Protein AF-A0AA95DYW4-F1 (afdb_monomer_lite)

Foldseek 3Di:
DVVVVCCQQPPDFDVVVVRDGVVVVVVVVVPDDDDDDDPPDPDDD

Structure (mmCIF, N/CA/C/O backbone):
data_AF-A0AA95DYW4-F1
#
_entry.id   AF-A0AA95DYW4-F1
#
loop_
_atom_site.group_PDB
_atom_site.id
_atom_site.type_symbol
_atom_site.label_atom_id
_atom_site.label_alt_id
_atom_site.label_comp_id
_atom_site.label_asym_id
_atom_site.label_entity_id
_atom_site.label_seq_id
_atom_site.pdbx_PDB_ins_code
_atom_site.Cartn_x
_atom_site.Cartn_y
_atom_site.Cartn_z
_atom_site.occupancy
_atom_site.B_iso_or_equiv
_atom_site.auth_seq_id
_atom_site.auth_comp_id
_atom_site.auth_asym_id
_atom_site.auth_atom_id
_atom_site.pdbx_PDB_model_num
ATOM 1 N N . MET A 1 1 ? -6.581 6.149 12.475 1.00 78.50 1 MET A N 1
ATOM 2 C CA . MET A 1 1 ? -6.206 6.688 11.133 1.00 78.50 1 MET A CA 1
ATOM 3 C C . MET A 1 1 ? -4.842 6.165 10.694 1.00 78.50 1 MET A C 1
ATOM 5 O O . MET A 1 1 ? -4.725 5.743 9.554 1.00 78.50 1 MET A O 1
ATOM 9 N N . LYS A 1 2 ? -3.841 6.128 11.588 1.00 90.88 2 LYS A N 1
ATOM 10 C CA . LYS A 1 2 ? -2.528 5.514 11.331 1.00 90.88 2 LYS A CA 1
ATOM 11 C C . LYS A 1 2 ? -2.626 4.034 10.934 1.00 90.88 2 LYS A C 1
ATOM 13 O O . LYS A 1 2 ? -2.029 3.668 9.931 1.00 90.88 2 LYS A O 1
ATOM 18 N N . GLU A 1 3 ? -3.460 3.240 11.617 1.00 92.50 3 GLU A N 1
ATOM 19 C CA . GLU A 1 3 ? -3.597 1.809 11.284 1.00 92.50 3 GLU A CA 1
ATOM 20 C C . GLU A 1 3 ? -4.165 1.596 9.877 1.00 92.50 3 GLU A C 1
ATOM 22 O O . GLU A 1 3 ? -3.745 0.693 9.166 1.00 92.50 3 GLU A O 1
ATOM 27 N N . TYR A 1 4 ? -5.082 2.464 9.431 1.00 93.88 4 TYR A N 1
ATOM 28 C CA . TYR A 1 4 ? -5.627 2.386 8.075 1.00 93.88 4 TYR A CA 1
ATOM 29 C C . TYR A 1 4 ? -4.551 2.630 7.011 1.00 93.88 4 TYR A C 1
AT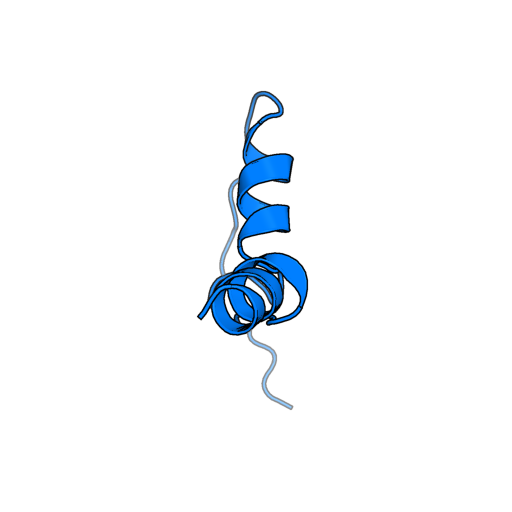OM 31 O O . TYR A 1 4 ? -4.513 1.922 6.009 1.00 93.88 4 TYR A O 1
ATOM 39 N N . PHE A 1 5 ? -3.668 3.613 7.221 1.00 94.00 5 PHE A N 1
ATOM 40 C CA . PHE A 1 5 ? -2.569 3.878 6.290 1.00 94.00 5 PHE A CA 1
ATOM 41 C C . PHE A 1 5 ? -1.544 2.745 6.273 1.00 94.00 5 PHE A C 1
ATOM 43 O O . PHE A 1 5 ? -1.057 2.392 5.202 1.00 94.00 5 PHE A O 1
ATOM 50 N N . GLU A 1 6 ? -1.235 2.165 7.432 1.00 94.00 6 GLU A N 1
ATOM 51 C CA . GLU A 1 6 ? -0.321 1.024 7.537 1.00 94.00 6 GLU A CA 1
ATOM 52 C C . GLU A 1 6 ? -0.889 -0.199 6.810 1.00 94.00 6 GLU A C 1
ATOM 54 O O . GLU A 1 6 ? -0.229 -0.740 5.923 1.00 94.00 6 GLU A O 1
ATOM 59 N N . PHE A 1 7 ? -2.151 -0.544 7.075 1.00 95.81 7 PHE A N 1
ATOM 60 C CA . PHE A 1 7 ? -2.852 -1.621 6.380 1.00 95.81 7 PHE A CA 1
ATOM 61 C C . PHE A 1 7 ? -2.923 -1.381 4.862 1.00 95.81 7 PHE A C 1
ATOM 63 O O . PHE A 1 7 ? -2.587 -2.259 4.066 1.00 95.81 7 PHE A O 1
ATOM 70 N N . TYR A 1 8 ? -3.322 -0.178 4.428 1.00 95.00 8 TYR A N 1
ATOM 71 C CA . TYR A 1 8 ? -3.465 0.145 3.005 1.00 95.00 8 TYR A CA 1
ATOM 72 C C . TYR A 1 8 ? -2.136 0.062 2.246 1.00 95.00 8 TYR A C 1
ATOM 74 O O . TYR A 1 8 ? -2.112 -0.420 1.115 1.00 95.00 8 TYR A O 1
ATOM 82 N N . ASN A 1 9 ? -1.045 0.543 2.847 1.00 94.50 9 ASN A N 1
ATOM 83 C CA . ASN A 1 9 ? 0.256 0.595 2.186 1.00 94.50 9 ASN A CA 1
ATOM 84 C C . ASN A 1 9 ? 0.988 -0.752 2.203 1.00 94.50 9 ASN A C 1
ATOM 86 O O . ASN A 1 9 ? 1.722 -1.035 1.254 1.00 94.50 9 ASN A O 1
ATOM 90 N N . SER A 1 10 ? 0.802 -1.554 3.257 1.00 95.06 10 SER A N 1
ATOM 91 C CA . SER A 1 10 ? 1.665 -2.710 3.540 1.0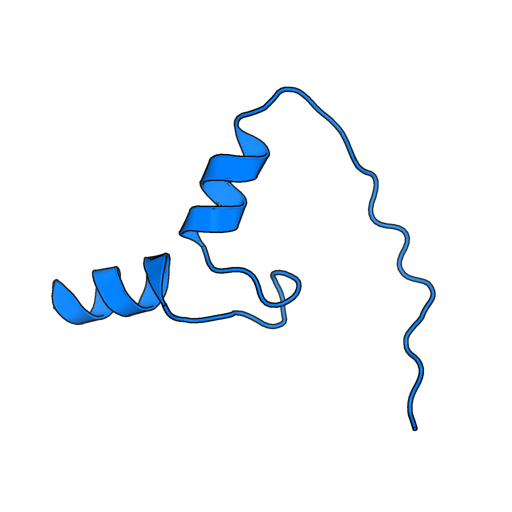0 95.06 10 SER A CA 1
ATOM 92 C C . SER A 1 10 ? 0.971 -4.065 3.456 1.00 95.06 10 SER A C 1
ATOM 94 O O . SER A 1 10 ? 1.653 -5.061 3.238 1.00 95.06 10 SER A O 1
ATOM 96 N N . GLU A 1 11 ? -0.350 -4.129 3.622 1.00 93.69 11 GLU A N 1
ATOM 97 C CA . GLU A 1 11 ? -1.083 -5.402 3.732 1.00 93.69 11 GLU A CA 1
ATOM 98 C C . GLU A 1 11 ? -2.111 -5.585 2.613 1.00 93.69 11 GLU A C 1
ATOM 100 O O . GLU A 1 11 ? -2.364 -6.701 2.157 1.00 93.69 11 GLU A O 1
ATOM 105 N N . ARG A 1 12 ? -2.710 -4.489 2.138 1.00 94.12 12 ARG A N 1
ATOM 106 C CA . ARG A 1 12 ? -3.736 -4.541 1.100 1.00 94.12 12 ARG A CA 1
ATOM 107 C C . ARG A 1 12 ? -3.120 -4.787 -0.276 1.00 94.12 12 ARG A C 1
ATOM 109 O O . ARG A 1 12 ? -2.397 -3.943 -0.794 1.00 94.12 12 ARG A O 1
ATOM 116 N N . LEU A 1 13 ? -3.485 -5.912 -0.886 1.00 94.25 13 LEU A N 1
ATOM 117 C CA . LEU A 1 13 ? -3.172 -6.202 -2.285 1.00 94.25 13 LEU A CA 1
ATOM 118 C C . LEU A 1 13 ? -4.146 -5.465 -3.210 1.00 94.25 13 LEU A C 1
ATOM 120 O O . LEU A 1 13 ? -5.359 -5.443 -2.961 1.00 94.25 13 LEU A O 1
ATOM 124 N N . HIS A 1 14 ? -3.633 -4.916 -4.309 1.00 92.75 14 HIS A N 1
ATOM 125 C CA . HIS A 1 14 ? -4.450 -4.247 -5.320 1.00 92.75 14 HIS A CA 1
ATOM 126 C C . HIS A 1 14 ? -4.363 -4.996 -6.648 1.00 92.75 14 HIS A C 1
ATOM 128 O O . HIS A 1 14 ? -3.282 -5.193 -7.191 1.00 92.75 14 HIS A O 1
ATOM 134 N N . GLN A 1 15 ? -5.514 -5.371 -7.212 1.00 91.62 15 GLN A N 1
ATOM 135 C CA . GLN A 1 15 ? -5.584 -6.056 -8.513 1.00 91.62 15 GLN A CA 1
ATOM 136 C C . GLN A 1 15 ? -4.956 -5.230 -9.643 1.00 91.62 15 GLN A C 1
ATOM 138 O O . GLN A 1 15 ? -4.342 -5.784 -10.543 1.00 91.62 15 GLN A O 1
ATOM 143 N N . SER A 1 16 ? -5.069 -3.900 -9.574 1.00 94.00 16 SER A N 1
ATOM 144 C CA . SER A 1 16 ? -4.451 -2.973 -10.529 1.00 94.00 16 SER A CA 1
ATOM 145 C C . SER A 1 16 ? -2.932 -2.852 -10.386 1.00 94.00 16 SER A C 1
ATOM 147 O O . SER A 1 16 ? -2.304 -2.202 -11.212 1.00 94.00 16 SER A O 1
ATOM 149 N N . LEU A 1 17 ? -2.358 -3.400 -9.312 1.00 90.12 17 LEU A N 1
ATOM 150 C CA . LEU A 1 17 ? -0.920 -3.447 -9.049 1.00 90.12 17 LEU A CA 1
ATOM 151 C C . LEU A 1 17 ? -0.392 -4.882 -9.193 1.00 90.12 17 LEU A C 1
ATOM 153 O O . LEU A 1 17 ? 0.542 -5.250 -8.492 1.00 90.12 17 LEU A O 1
ATOM 157 N N . ASP A 1 18 ? -1.037 -5.721 -10.011 1.00 93.00 18 ASP A N 1
ATOM 158 C CA . ASP A 1 18 ? -0.699 -7.1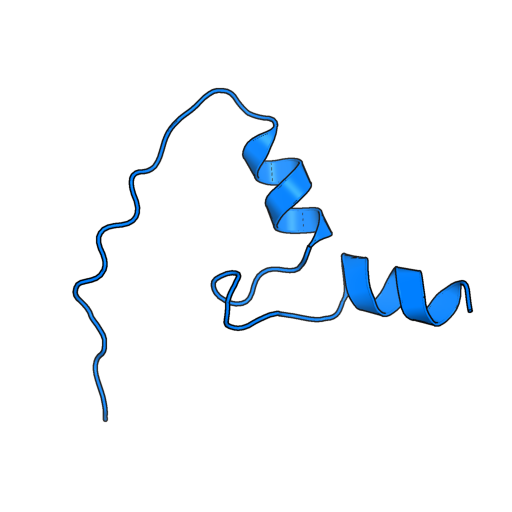45 -10.160 1.00 93.00 18 ASP A CA 1
ATOM 159 C C . ASP A 1 18 ? -0.673 -7.904 -8.821 1.00 93.00 18 ASP A C 1
ATOM 161 O O . ASP A 1 18 ? 0.176 -8.754 -8.573 1.00 93.00 18 ASP A O 1
ATOM 165 N N . TYR A 1 19 ? -1.619 -7.584 -7.930 1.00 94.19 19 TYR A N 1
ATOM 166 C CA . TYR A 1 19 ? -1.690 -8.129 -6.570 1.00 94.19 19 TYR A CA 1
ATOM 167 C C . TYR A 1 19 ? -0.477 -7.792 -5.688 1.00 94.19 19 TYR A C 1
ATOM 169 O O . TYR A 1 19 ? -0.207 -8.500 -4.720 1.00 94.19 19 TYR A O 1
ATOM 177 N N . HIS A 1 20 ? 0.201 -6.675 -5.955 1.00 93.12 20 HIS A N 1
ATOM 178 C CA . HIS A 1 20 ? 1.172 -6.073 -5.044 1.00 93.12 20 HIS A CA 1
ATOM 179 C C . HIS A 1 20 ? 0.553 -4.987 -4.158 1.00 93.12 20 HIS A C 1
ATOM 181 O O . HIS A 1 20 ? -0.520 -4.443 -4.441 1.00 93.12 20 HIS A O 1
ATOM 187 N N . THR A 1 21 ? 1.253 -4.666 -3.070 1.00 95.88 21 THR A N 1
ATOM 188 C CA . THR A 1 21 ? 0.921 -3.539 -2.195 1.00 95.88 21 THR A CA 1
ATOM 189 C C . THR A 1 21 ? 1.532 -2.236 -2.724 1.00 95.88 21 THR A C 1
ATOM 191 O O . THR A 1 21 ? 2.554 -2.262 -3.424 1.00 95.88 21 THR A O 1
ATOM 194 N N . PRO A 1 22 ? 0.976 -1.065 -2.362 1.00 94.81 22 PRO A N 1
ATOM 195 C CA . PRO A 1 22 ? 1.551 0.223 -2.745 1.00 94.81 22 PRO A CA 1
ATOM 196 C C . PRO A 1 22 ? 3.028 0.376 -2.346 1.00 94.81 22 PRO A C 1
ATOM 198 O O . PRO A 1 22 ? 3.826 0.893 -3.131 1.00 94.81 22 PRO A O 1
ATOM 201 N N . ALA A 1 23 ? 3.417 -0.109 -1.159 1.00 93.88 23 ALA A N 1
ATOM 202 C CA . ALA A 1 23 ? 4.806 -0.060 -0.702 1.00 93.88 23 ALA A CA 1
ATOM 203 C C . ALA A 1 23 ? 5.741 -0.925 -1.565 1.00 93.88 23 ALA A C 1
ATOM 205 O O . ALA A 1 23 ? 6.847 -0.491 -1.886 1.00 93.88 23 ALA A O 1
ATOM 206 N N . GLN A 1 24 ? 5.294 -2.116 -1.981 1.00 91.62 24 GLN A N 1
ATOM 207 C CA . GLN A 1 24 ? 6.074 -3.006 -2.849 1.00 91.62 24 GLN A CA 1
ATOM 208 C C . GLN A 1 24 ? 6.351 -2.367 -4.212 1.00 91.62 24 GLN A C 1
ATOM 210 O O . GLN A 1 24 ? 7.486 -2.400 -4.678 1.00 91.62 24 GLN A O 1
ATOM 215 N N . VAL A 1 25 ? 5.346 -1.731 -4.821 1.00 91.19 25 VAL A N 1
ATOM 216 C CA . VAL A 1 25 ? 5.509 -1.044 -6.112 1.00 91.19 25 VAL A CA 1
ATOM 217 C C . VAL A 1 25 ? 6.476 0.135 -5.993 1.00 91.19 25 VAL A C 1
ATOM 219 O O . VAL A 1 25 ? 7.361 0.294 -6.830 1.00 91.19 25 VAL A O 1
ATOM 222 N N . HIS A 1 26 ? 6.357 0.947 -4.941 1.00 87.50 26 HIS A N 1
ATOM 223 C CA . HIS A 1 26 ? 7.247 2.092 -4.739 1.00 87.50 26 HIS A CA 1
ATOM 224 C C . HIS A 1 26 ? 8.708 1.669 -4.492 1.00 87.50 26 HIS A C 1
ATOM 226 O O . HIS A 1 26 ? 9.630 2.261 -5.054 1.00 87.50 26 HIS A O 1
ATOM 232 N N . LEU A 1 27 ? 8.918 0.610 -3.700 1.00 82.81 27 LEU A N 1
ATOM 233 C CA . LEU A 1 27 ? 10.247 0.069 -3.411 1.00 82.81 27 LEU A CA 1
ATOM 234 C C . LEU A 1 27 ? 10.885 -0.583 -4.648 1.00 82.81 27 LEU A C 1
ATOM 236 O O . LEU A 1 27 ? 12.064 -0.363 -4.913 1.00 82.81 27 LEU A O 1
ATOM 240 N N . ASN A 1 28 ? 10.109 -1.341 -5.428 1.00 73.31 28 ASN A N 1
ATOM 241 C CA . ASN A 1 28 ? 10.614 -2.044 -6.611 1.00 73.31 28 ASN A CA 1
ATOM 242 C C . ASN A 1 28 ? 10.955 -1.083 -7.764 1.00 73.31 28 ASN A C 1
ATOM 244 O O . ASN A 1 28 ? 11.940 -1.279 -8.467 1.00 73.31 28 ASN A O 1
ATOM 248 N N . ASN A 1 29 ? 10.201 0.013 -7.903 1.00 63.25 29 ASN A N 1
ATOM 249 C CA . ASN A 1 29 ? 10.474 1.064 -8.893 1.00 63.25 29 ASN A CA 1
ATOM 250 C C . ASN A 1 29 ? 11.700 1.935 -8.561 1.00 63.25 29 ASN A C 1
ATOM 252 O O . ASN A 1 29 ? 12.064 2.796 -9.357 1.00 63.25 29 ASN A O 1
ATOM 256 N N . SER A 1 30 ? 12.329 1.739 -7.397 1.00 58.88 30 SER A N 1
ATOM 257 C CA . SER A 1 30 ? 13.522 2.492 -6.979 1.00 58.88 30 SER A CA 1
ATOM 258 C C . SER A 1 30 ? 14.841 1.860 -7.454 1.00 58.88 30 SER A C 1
ATOM 260 O O . SER A 1 30 ? 15.909 2.374 -7.134 1.00 58.88 30 SER A O 1
ATOM 262 N N . SER A 1 31 ? 14.782 0.757 -8.209 1.00 55.47 31 SER A N 1
ATOM 263 C CA . SER A 1 31 ? 15.933 0.171 -8.909 1.00 55.47 31 SER A CA 1
ATOM 264 C C . SER A 1 31 ? 15.844 0.513 -10.401 1.00 55.47 31 SER A C 1
ATOM 266 O O . SER A 1 31 ? 14.821 0.266 -11.035 1.00 55.47 31 SER A O 1
ATOM 268 N N . ASP A 1 32 ? 16.894 1.116 -10.954 1.00 54.31 32 ASP A N 1
ATOM 269 C CA . ASP A 1 32 ? 17.006 1.590 -12.339 1.00 54.31 32 ASP A CA 1
ATOM 270 C C . ASP A 1 32 ? 16.528 0.581 -13.428 1.00 54.31 32 ASP A C 1
ATOM 272 O O . ASP A 1 32 ? 17.302 -0.284 -13.816 1.00 54.31 32 ASP A O 1
ATOM 276 N N . ASN A 1 33 ? 15.302 0.768 -13.966 1.00 52.28 33 ASN A N 1
ATOM 277 C CA . ASN A 1 33 ? 14.742 0.396 -15.304 1.00 52.28 33 ASN A CA 1
ATOM 278 C C . ASN A 1 33 ? 14.882 -1.057 -15.874 1.00 52.28 33 ASN A C 1
ATOM 280 O O . ASN A 1 33 ? 15.822 -1.780 -15.576 1.00 52.28 33 ASN A O 1
ATOM 284 N N . PRO A 1 34 ? 14.116 -1.455 -16.923 1.00 55.38 34 PRO A N 1
ATOM 285 C CA . PRO A 1 34 ? 12.675 -1.321 -17.170 1.00 55.38 34 PRO A CA 1
ATOM 286 C C . PRO A 1 34 ? 12.059 -2.675 -17.620 1.00 55.38 34 PRO A C 1
ATOM 288 O O . PRO A 1 34 ? 12.481 -3.250 -18.625 1.00 55.38 34 PRO A O 1
ATOM 291 N N . VAL A 1 35 ? 11.010 -3.186 -16.964 1.00 50.06 35 VAL A N 1
ATOM 292 C CA . VAL A 1 35 ? 10.262 -4.340 -17.511 1.00 50.06 35 VAL A CA 1
ATOM 293 C C . VAL A 1 35 ? 8.942 -3.861 -18.099 1.00 50.06 35 VAL A C 1
ATOM 295 O O . VAL A 1 35 ? 7.982 -3.544 -17.403 1.00 50.06 35 VAL A O 1
ATOM 298 N N . LEU A 1 36 ? 8.947 -3.782 -19.426 1.00 45.19 36 LEU A N 1
ATOM 299 C CA . LEU A 1 36 ? 7.822 -3.494 -20.301 1.00 45.19 36 LEU A CA 1
ATOM 300 C C . LEU A 1 36 ? 6.749 -4.591 -20.132 1.00 45.19 36 LEU A C 1
ATOM 302 O O . LEU A 1 36 ? 6.874 -5.671 -20.707 1.00 45.19 36 LEU A O 1
ATOM 306 N N . TYR A 1 37 ? 5.703 -4.335 -19.346 1.00 50.00 37 TYR A N 1
ATOM 307 C CA . TYR A 1 37 ? 4.570 -5.257 -19.213 1.00 50.00 37 TYR A CA 1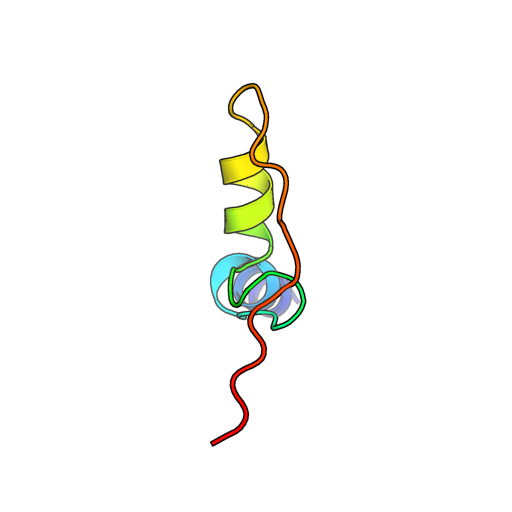
ATOM 308 C C . TYR A 1 37 ? 3.871 -5.440 -20.574 1.00 50.00 37 TYR A C 1
ATOM 310 O O . TYR A 1 37 ? 3.416 -4.468 -21.179 1.00 50.00 37 TYR A O 1
ATOM 318 N N . GLN A 1 38 ? 3.814 -6.679 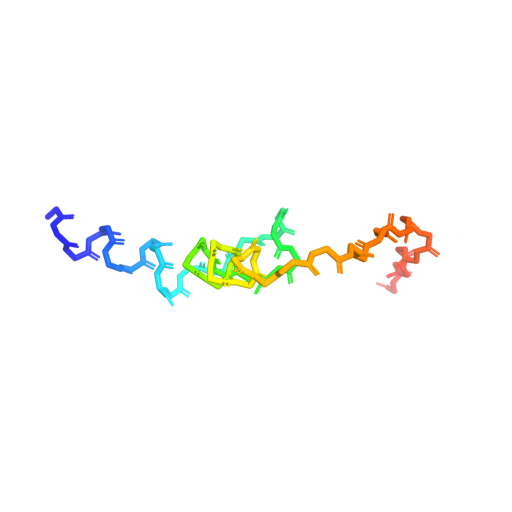-21.075 1.00 49.16 38 GLN A N 1
ATOM 319 C CA . GLN A 1 38 ? 3.083 -7.054 -22.292 1.00 49.16 38 GLN A CA 1
ATOM 320 C C . GLN A 1 38 ? 1.738 -7.707 -21.903 1.00 49.16 38 GLN A C 1
ATOM 322 O O . GLN A 1 38 ? 1.748 -8.720 -21.206 1.00 49.16 38 GLN A O 1
ATOM 327 N N . PRO A 1 39 ? 0.580 -7.183 -22.348 1.00 53.81 39 PRO A N 1
ATOM 328 C CA . PRO A 1 39 ? -0.735 -7.455 -21.747 1.00 53.81 39 PRO A CA 1
ATOM 329 C C . PRO A 1 39 ? -1.480 -8.720 -22.236 1.00 53.81 39 PRO A C 1
ATOM 331 O O . PRO A 1 39 ? -2.705 -8.778 -22.148 1.00 53.81 39 PRO A O 1
ATOM 334 N N . ASN A 1 40 ? -0.806 -9.754 -22.751 1.00 57.09 40 ASN A N 1
ATOM 335 C CA . ASN A 1 40 ? -1.498 -10.805 -23.522 1.00 57.09 40 ASN A CA 1
ATOM 336 C C . ASN A 1 40 ? -1.592 -12.183 -22.848 1.00 57.09 40 ASN A C 1
ATOM 338 O O . ASN A 1 40 ? -1.250 -13.185 -23.472 1.00 57.09 40 ASN A O 1
ATOM 342 N N . SER A 1 41 ? -2.113 -12.295 -21.623 1.00 50.16 41 SER A N 1
ATOM 343 C CA . SER A 1 41 ? -2.586 -13.598 -21.106 1.00 50.16 41 SER A CA 1
ATOM 344 C C . SER A 1 41 ? -3.661 -13.450 -20.025 1.00 50.16 41 SER A C 1
ATOM 346 O O . SER A 1 41 ? -3.445 -13.796 -18.869 1.00 50.16 41 SER A O 1
ATOM 348 N N . ILE A 1 42 ? -4.853 -12.973 -20.397 1.00 52.72 42 ILE A N 1
ATOM 349 C CA . ILE A 1 42 ? -6.054 -13.271 -19.605 1.00 52.72 42 ILE A CA 1
ATOM 350 C C . ILE A 1 42 ? -6.511 -14.674 -20.021 1.00 52.72 42 ILE A C 1
ATOM 352 O O . ILE A 1 42 ? -7.145 -14.842 -21.062 1.00 52.72 42 ILE A O 1
ATOM 356 N N . LEU A 1 43 ? -6.155 -15.687 -19.227 1.00 40.06 43 LEU A N 1
ATOM 357 C CA . LEU A 1 43 ? -6.793 -17.001 -19.284 1.00 40.06 43 LEU A CA 1
ATOM 358 C C . LEU A 1 43 ? -8.046 -16.932 -18.398 1.00 40.06 43 LEU A C 1
ATOM 360 O O . LEU A 1 43 ? -7.930 -16.842 -17.177 1.00 40.06 43 LEU A O 1
ATOM 364 N N . ILE A 1 44 ? -9.233 -16.931 -19.005 1.00 39.53 44 ILE A N 1
ATOM 365 C CA . ILE A 1 44 ? -10.489 -17.175 -18.284 1.00 39.53 44 ILE A CA 1
ATOM 366 C C . ILE A 1 44 ? -10.709 -18.689 -18.313 1.00 39.53 44 ILE A C 1
ATOM 368 O O . ILE A 1 44 ? -10.873 -19.258 -19.393 1.00 39.53 44 ILE A O 1
ATOM 372 N N . LEU A 1 45 ? -10.655 -19.319 -17.137 1.00 52.12 45 LEU A N 1
ATOM 373 C CA . LEU A 1 45 ? -11.134 -20.680 -16.876 1.00 52.12 45 LEU A CA 1
ATOM 374 C C . LEU A 1 45 ? -12.515 -20.603 -16.224 1.00 52.12 45 LEU A C 1
ATOM 376 O O . LEU A 1 45 ? -12.688 -19.724 -15.347 1.00 52.12 45 LEU A O 1
#

Radius of gyration: 13.6 Å; chains: 1; bounding box: 28×27×35 Å

Secondary structure (DSSP, 8-state):
-HHHHHHHHHT--BGGGTTB-HHHHHHHTTSS-------------

pLDDT: mean 76.57, std 20.1, range [39.53, 95.88]

Sequence (45 aa):
MKEYFEFY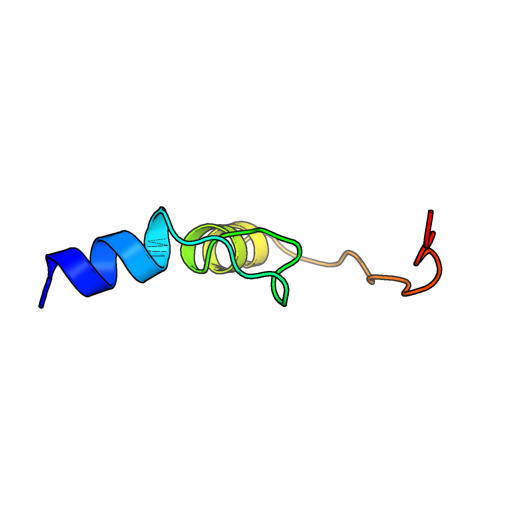NSERLHQSLDYHTPAQVHLNNSSDNPVLYQPNSILIL